Protein AF-A0A453H7L4-F1 (afdb_monomer)

Solvent-accessible surface area (backbone atoms only — not comparable to full-atom values): 7708 Å² total; per-residue (Å²): 129,90,87,61,94,79,46,76,65,55,69,72,67,54,83,78,76,72,90,73,79,78,76,87,87,60,64,69,71,59,54,56,52,51,53,50,52,51,51,51,51,53,53,51,53,53,50,51,52,54,51,49,59,48,47,69,59,48,50,60,52,49,46,43,54,69,47,53,52,42,47,66,65,43,47,61,57,52,48,51,54,58,58,71,69,50,53,72,69,58,51,50,62,74,64,60,73,58,67,71,58,53,53,52,51,53,54,50,51,55,52,49,52,53,51,49,50,53,48,52,54,52,54,68,59,75,79,113

Secondary structure (DSSP, 8-state):
----SS-HHHHHHS---------TTS-HHHHHHHHHHHHHHHHHHHHHHHHHHHHHHHHHHHHIIIIIIHHHHHHHHHHHHHHHTS-HHHHHHHHPPPHHHHHHHHHHHHHHHHHHHHHHHHHHHHT-

Mean predicted aligned error: 12.2 Å

Organism: Aegilops tauschii subsp. strangulata (NCBI:txid200361)

Structure (mmCIF, N/CA/C/O backbone):
data_AF-A0A453H7L4-F1
#
_entry.id   AF-A0A453H7L4-F1
#
loop_
_atom_site.group_PDB
_atom_site.id
_atom_site.type_symbol
_atom_site.label_atom_id
_atom_site.label_alt_id
_atom_site.label_comp_id
_atom_site.label_asym_id
_atom_site.label_entity_id
_atom_site.label_seq_id
_atom_site.pdbx_PDB_ins_code
_atom_site.Cartn_x
_atom_site.Cartn_y
_atom_site.Cartn_z
_atom_site.occupancy
_atom_site.B_iso_or_equiv
_atom_site.auth_seq_id
_atom_site.auth_comp_id
_atom_site.auth_asym_id
_atom_site.auth_atom_id
_atom_site.pdbx_PDB_model_num
ATOM 1 N N . MET A 1 1 ? 15.009 -8.190 -17.223 1.00 47.31 1 MET A N 1
ATOM 2 C CA . MET A 1 1 ? 15.236 -6.817 -17.712 1.00 47.31 1 MET A CA 1
ATOM 3 C C . MET A 1 1 ? 15.701 -6.993 -19.143 1.00 47.31 1 MET A C 1
ATOM 5 O O . MET A 1 1 ? 16.767 -7.555 -19.334 1.00 47.31 1 MET A O 1
ATOM 9 N N . GLU A 1 2 ? 14.838 -6.711 -20.117 1.00 52.56 2 GLU A N 1
ATOM 10 C CA . GLU A 1 2 ? 15.175 -6.858 -21.543 1.00 52.56 2 GLU A CA 1
ATOM 11 C C . GLU A 1 2 ? 16.330 -5.890 -21.847 1.00 52.56 2 GLU A C 1
ATOM 13 O O . GLU A 1 2 ? 16.193 -4.686 -21.638 1.00 52.56 2 GLU A O 1
ATOM 18 N N . ALA A 1 3 ? 17.498 -6.420 -22.214 1.00 53.59 3 ALA A N 1
ATOM 19 C CA . ALA A 1 3 ? 18.772 -5.697 -22.173 1.00 53.59 3 ALA A CA 1
ATOM 20 C C . ALA A 1 3 ? 19.135 -4.951 -23.471 1.00 53.59 3 ALA A C 1
ATOM 22 O O . ALA A 1 3 ? 20.214 -4.370 -23.547 1.00 53.59 3 ALA A O 1
ATOM 23 N N . SER A 1 4 ? 18.270 -4.930 -24.491 1.00 56.66 4 SER A N 1
ATOM 24 C CA . SER A 1 4 ? 18.570 -4.232 -25.748 1.00 56.66 4 SER A CA 1
ATOM 25 C C . SER A 1 4 ? 17.547 -3.144 -26.056 1.00 56.66 4 SER A C 1
ATOM 27 O O . SER A 1 4 ? 16.420 -3.423 -26.460 1.00 56.66 4 SER A O 1
ATOM 29 N N . TYR A 1 5 ? 17.975 -1.889 -25.929 1.00 58.66 5 TYR A N 1
ATOM 30 C CA . TYR A 1 5 ? 17.203 -0.719 -26.358 1.00 58.66 5 TYR A CA 1
ATOM 31 C C . TYR A 1 5 ? 17.129 -0.586 -27.883 1.00 58.66 5 TYR A C 1
ATOM 33 O O . TYR A 1 5 ? 16.307 0.164 -28.381 1.00 58.66 5 TYR A O 1
ATOM 41 N N . LEU A 1 6 ? 17.953 -1.321 -28.635 1.00 66.38 6 LEU A N 1
ATOM 42 C CA . LEU A 1 6 ? 17.902 -1.397 -30.094 1.00 66.38 6 LEU A CA 1
ATOM 43 C C . LEU A 1 6 ? 17.235 -2.710 -30.497 1.00 66.38 6 LEU A C 1
ATOM 45 O O . LEU A 1 6 ? 17.875 -3.757 -30.549 1.00 66.38 6 LEU A O 1
ATOM 49 N N . THR A 1 7 ? 15.930 -2.656 -30.743 1.00 71.19 7 THR A N 1
ATOM 50 C CA . THR A 1 7 ? 15.157 -3.819 -31.192 1.00 71.19 7 THR A CA 1
ATOM 51 C C . THR A 1 7 ? 15.115 -3.877 -32.716 1.00 71.19 7 THR A C 1
ATOM 53 O O . THR A 1 7 ? 15.230 -2.858 -33.392 1.00 71.19 7 THR A O 1
ATOM 56 N N . VAL A 1 8 ? 14.896 -5.063 -33.290 1.00 71.19 8 VAL A N 1
ATOM 57 C CA . VAL A 1 8 ? 14.678 -5.211 -34.744 1.00 71.19 8 VAL A CA 1
ATOM 58 C C . VAL A 1 8 ? 13.506 -4.334 -35.221 1.00 71.19 8 VAL A C 1
ATOM 60 O O . VAL A 1 8 ? 13.530 -3.798 -36.327 1.00 71.19 8 VAL A O 1
ATOM 63 N N . GLU A 1 9 ? 12.517 -4.114 -34.353 1.00 68.44 9 GLU A N 1
ATOM 64 C CA . GLU A 1 9 ? 11.379 -3.221 -34.593 1.00 68.44 9 GLU A CA 1
ATOM 65 C C . GLU A 1 9 ? 11.779 -1.752 -34.779 1.00 68.44 9 GLU A C 1
ATOM 67 O O . GLU A 1 9 ? 11.144 -1.048 -35.562 1.00 68.44 9 GLU A O 1
ATOM 72 N N . PHE A 1 10 ? 12.848 -1.286 -34.126 1.00 73.88 10 PHE A N 1
ATOM 73 C CA . PHE A 1 10 ? 13.386 0.060 -34.340 1.00 73.88 10 PHE A CA 1
ATOM 74 C C . PHE A 1 10 ? 13.804 0.267 -35.797 1.00 73.88 10 PHE A C 1
ATOM 76 O O . PHE A 1 10 ? 13.378 1.214 -36.454 1.00 73.88 10 PHE A O 1
ATOM 83 N N . PHE A 1 11 ? 14.602 -0.669 -36.316 1.00 74.12 11 PHE A N 1
ATOM 84 C CA . PHE A 1 11 ? 15.139 -0.613 -37.673 1.00 74.12 11 PHE A CA 1
ATOM 85 C C . PHE A 1 11 ? 14.059 -0.770 -38.744 1.00 74.12 11 PHE A C 1
ATOM 87 O O . PHE A 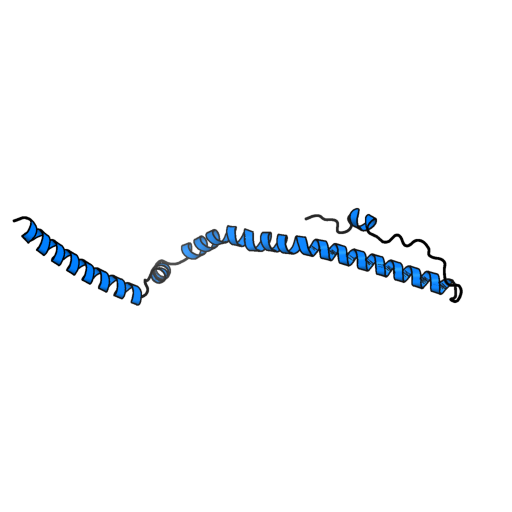1 11 ? 14.182 -0.188 -39.816 1.00 74.12 11 PHE A O 1
ATOM 94 N N . ARG A 1 12 ? 12.971 -1.488 -38.442 1.00 75.31 12 ARG A N 1
ATOM 95 C CA . ARG A 1 12 ? 11.800 -1.597 -39.329 1.00 75.31 12 ARG A CA 1
ATOM 96 C C . ARG A 1 12 ? 10.982 -0.307 -39.419 1.00 75.31 12 ARG A C 1
ATOM 98 O O . ARG A 1 12 ? 10.332 -0.086 -40.433 1.00 75.31 12 ARG A O 1
ATOM 105 N N . LYS A 1 13 ? 10.993 0.522 -38.369 1.00 71.19 13 LYS A N 1
ATOM 106 C CA . LYS A 1 13 ? 10.216 1.773 -38.281 1.00 71.19 13 LYS A CA 1
ATOM 107 C C . LYS A 1 13 ? 10.991 3.016 -38.715 1.00 71.19 13 LYS A C 1
ATOM 109 O O . LYS A 1 13 ? 10.403 4.091 -38.807 1.00 71.19 13 LYS A O 1
ATOM 114 N N . LEU A 1 14 ? 12.294 2.887 -38.957 1.00 72.44 14 LEU A N 1
ATOM 115 C CA . LEU A 1 14 ? 13.132 3.980 -39.433 1.00 72.44 14 LEU A CA 1
ATOM 116 C C . LEU A 1 14 ? 12.658 4.449 -40.821 1.00 72.44 14 LEU A C 1
ATOM 118 O O . LEU A 1 14 ? 12.503 3.615 -41.718 1.00 72.44 14 LEU A O 1
ATOM 122 N N . PRO A 1 15 ? 12.448 5.763 -41.028 1.00 64.25 15 PRO A N 1
ATOM 123 C CA . PRO A 1 15 ? 12.090 6.289 -42.336 1.00 64.25 15 PRO A CA 1
ATOM 124 C C . PRO A 1 15 ? 13.176 5.942 -43.360 1.00 64.25 15 PRO A C 1
ATOM 126 O O . PRO A 1 15 ? 14.317 6.401 -43.268 1.00 64.25 15 PRO A O 1
ATOM 129 N N . THR A 1 16 ? 12.827 5.130 -44.355 1.00 64.12 16 THR A N 1
ATOM 130 C CA . THR A 1 16 ? 13.602 5.009 -45.590 1.00 64.12 16 THR A CA 1
ATOM 131 C C . THR A 1 16 ? 13.195 6.181 -46.472 1.00 64.12 16 THR A C 1
ATOM 133 O O . THR A 1 16 ? 12.269 6.074 -47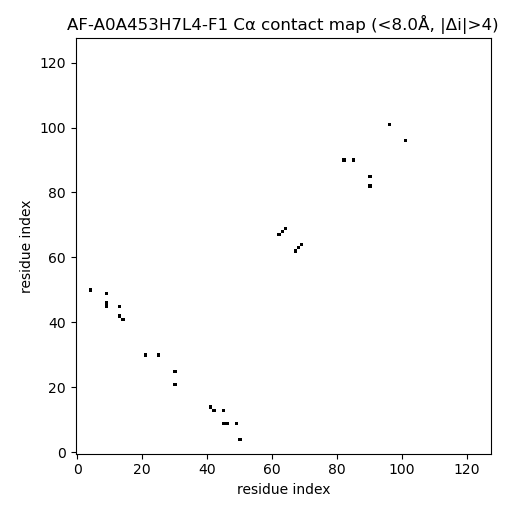.265 1.00 64.12 16 THR A O 1
ATOM 136 N N . GLU A 1 17 ? 13.821 7.343 -46.275 1.00 57.72 17 GLU A N 1
ATOM 137 C CA . GLU A 1 17 ? 13.648 8.471 -47.197 1.00 57.72 17 GLU A CA 1
ATOM 138 C C . GLU A 1 17 ? 14.081 8.010 -48.603 1.00 57.72 17 GLU A C 1
ATOM 140 O O . GLU A 1 17 ? 15.251 7.648 -48.776 1.00 57.72 17 GLU A O 1
ATOM 145 N N . PRO A 1 18 ? 13.183 7.967 -49.607 1.00 54.06 18 PRO A N 1
ATOM 146 C CA . PRO A 1 18 ? 13.624 7.847 -50.985 1.00 54.06 18 PRO A CA 1
ATOM 147 C C . PRO A 1 18 ? 14.369 9.134 -51.343 1.00 54.06 18 PRO A C 1
ATOM 149 O O . PRO A 1 18 ? 13.916 10.223 -50.993 1.00 54.06 18 PRO A O 1
ATOM 152 N N . ASP A 1 19 ? 15.499 8.994 -52.031 1.00 51.91 19 ASP A N 1
ATOM 153 C CA . ASP A 1 19 ? 16.368 10.079 -52.495 1.00 51.91 19 ASP A CA 1
ATOM 154 C C . ASP A 1 19 ? 15.563 11.050 -53.387 1.00 51.91 19 ASP A C 1
ATOM 156 O O . ASP A 1 19 ? 15.422 10.864 -54.598 1.00 51.91 19 ASP A O 1
ATOM 160 N N . LYS A 1 20 ? 14.885 12.031 -52.778 1.00 53.47 20 LYS A N 1
ATOM 161 C CA . LYS A 1 20 ? 14.037 12.983 -53.498 1.00 53.47 20 LYS A CA 1
ATOM 162 C C . LYS A 1 20 ? 14.935 14.056 -54.098 1.00 53.47 20 LYS A C 1
ATOM 164 O O . LYS A 1 20 ? 15.555 14.835 -53.378 1.00 53.47 20 LYS A O 1
ATOM 169 N N . GLY A 1 21 ? 14.965 14.055 -55.433 1.00 54.91 21 GLY A N 1
ATOM 170 C CA . GLY A 1 21 ? 15.807 14.870 -56.305 1.00 54.91 21 GLY A CA 1
ATOM 171 C C . GLY A 1 21 ? 16.071 16.284 -55.793 1.00 54.91 21 GLY A C 1
ATOM 172 O O . GLY A 1 21 ? 15.159 17.055 -55.497 1.00 54.91 21 GLY A O 1
ATOM 173 N N . ALA A 1 22 ? 17.358 16.601 -55.699 1.00 53.78 22 ALA A N 1
ATOM 174 C CA . ALA A 1 22 ? 17.860 17.837 -55.138 1.00 53.78 22 ALA A CA 1
ATOM 175 C C . ALA A 1 22 ? 17.412 19.069 -55.946 1.00 53.78 22 ALA A C 1
ATOM 177 O O . ALA A 1 22 ? 17.620 19.144 -57.155 1.00 53.78 22 ALA A O 1
ATOM 178 N N . ASN A 1 23 ? 16.872 20.081 -55.260 1.00 57.06 23 ASN A N 1
ATOM 179 C CA . ASN A 1 23 ? 16.640 21.399 -55.848 1.00 57.06 23 ASN A CA 1
ATOM 180 C C . ASN A 1 23 ? 17.991 22.048 -56.208 1.00 57.06 23 ASN A C 1
ATOM 182 O O . ASN A 1 23 ? 18.878 22.142 -55.358 1.00 57.06 23 ASN A O 1
ATOM 186 N N . ASN A 1 24 ? 18.163 22.474 -57.462 1.00 59.34 24 ASN A N 1
ATOM 187 C CA . ASN A 1 24 ? 19.479 22.695 -58.077 1.00 59.34 24 ASN A CA 1
ATOM 188 C C . ASN A 1 24 ? 20.218 23.996 -57.711 1.00 59.34 24 ASN A C 1
ATOM 190 O O . ASN A 1 24 ? 21.278 24.263 -58.272 1.00 59.34 24 ASN A O 1
ATOM 194 N N . ASN A 1 25 ? 19.723 24.759 -56.734 1.00 59.19 25 ASN A N 1
ATOM 195 C CA . ASN A 1 25 ? 20.187 26.127 -56.473 1.00 59.19 25 ASN A CA 1
ATOM 196 C C . ASN A 1 25 ? 21.183 26.290 -55.304 1.00 59.19 25 ASN A C 1
ATOM 198 O O . ASN A 1 25 ? 21.604 27.409 -55.034 1.00 59.19 25 ASN A O 1
ATOM 202 N N . THR A 1 26 ? 21.593 25.220 -54.615 1.00 59.41 26 THR A N 1
ATOM 203 C CA . THR A 1 26 ? 22.608 25.259 -53.533 1.00 59.41 26 THR A CA 1
ATOM 204 C C . THR A 1 26 ? 23.885 24.507 -53.928 1.00 59.41 26 THR A C 1
ATOM 206 O O . THR A 1 26 ? 23.783 23.514 -54.646 1.00 59.41 26 THR A O 1
ATOM 209 N N . PRO A 1 27 ? 25.098 24.912 -53.510 1.00 65.62 27 PRO A N 1
ATOM 210 C CA . PRO A 1 27 ? 26.312 24.154 -53.818 1.00 65.62 27 PRO A CA 1
ATOM 211 C C . PRO A 1 27 ? 26.182 22.707 -53.321 1.00 65.62 27 PRO A C 1
ATOM 213 O O . PRO A 1 27 ? 25.663 22.453 -52.234 1.00 65.62 27 PRO A O 1
ATOM 216 N N . ALA A 1 28 ? 26.604 21.744 -54.148 1.00 62.50 28 ALA A N 1
ATOM 217 C CA . ALA A 1 28 ? 26.346 20.318 -53.923 1.00 62.50 28 ALA A CA 1
ATOM 218 C C . ALA A 1 28 ? 26.802 19.848 -52.529 1.00 62.50 28 ALA A C 1
ATOM 220 O O . ALA A 1 28 ? 26.078 19.108 -51.870 1.00 62.50 28 ALA A O 1
ATOM 221 N N . ASN A 1 29 ? 27.947 20.345 -52.050 1.00 64.50 29 ASN A N 1
ATOM 222 C CA . ASN A 1 29 ? 28.518 19.974 -50.754 1.00 64.50 29 ASN A CA 1
ATOM 223 C C . ASN A 1 29 ? 27.601 20.325 -49.562 1.00 64.50 29 ASN A C 1
ATOM 225 O O . ASN A 1 29 ? 27.427 19.505 -48.662 1.00 64.50 29 ASN A O 1
ATOM 229 N N . ASP A 1 30 ? 26.944 21.489 -49.599 1.00 62.66 30 ASP A N 1
ATOM 230 C CA . ASP A 1 30 ? 26.041 21.937 -48.529 1.00 62.66 30 ASP A CA 1
ATOM 231 C C . ASP A 1 30 ? 24.719 21.153 -48.525 1.00 62.66 30 ASP A C 1
ATOM 233 O O . ASP A 1 30 ? 24.169 20.872 -47.462 1.00 62.66 30 ASP A O 1
ATOM 237 N N . ARG A 1 31 ? 24.231 20.712 -49.697 1.00 62.19 31 ARG A N 1
ATOM 238 C CA . ARG A 1 31 ? 23.034 19.850 -49.792 1.00 62.19 31 ARG A CA 1
ATOM 239 C C . ARG A 1 31 ? 23.263 18.475 -49.168 1.00 62.19 31 ARG A C 1
ATOM 241 O O . ARG A 1 31 ? 22.391 17.968 -48.465 1.00 62.19 31 ARG A O 1
ATOM 248 N N . TYR A 1 32 ? 24.419 17.862 -49.425 1.00 66.19 32 TYR A N 1
ATOM 249 C CA . TYR A 1 32 ? 24.749 16.551 -48.858 1.00 66.19 32 TYR A CA 1
ATOM 250 C C . TYR A 1 32 ? 24.964 16.624 -47.341 1.00 66.19 32 TYR A C 1
ATOM 252 O O . TYR A 1 32 ? 24.513 15.728 -46.626 1.00 66.19 32 TYR A O 1
ATOM 260 N N . GLN A 1 33 ? 25.585 17.699 -46.844 1.00 74.88 33 GLN A N 1
ATOM 261 C CA . GLN A 1 33 ? 25.744 17.948 -45.409 1.00 74.88 33 GLN A CA 1
ATOM 262 C C . GLN A 1 33 ? 24.391 18.172 -44.706 1.00 74.88 33 GLN A C 1
ATOM 264 O O . GLN A 1 33 ? 24.126 17.505 -43.706 1.00 74.88 33 GLN A O 1
ATOM 269 N N . ASP A 1 34 ? 23.497 19.017 -45.239 1.00 76.19 34 ASP A N 1
ATOM 270 C CA . ASP A 1 34 ? 22.186 19.282 -44.613 1.00 76.19 34 ASP A CA 1
ATOM 271 C C . ASP A 1 34 ? 21.285 18.034 -44.605 1.00 76.19 34 ASP A C 1
ATOM 273 O O . ASP A 1 34 ? 20.677 17.699 -43.587 1.00 76.19 34 ASP A O 1
ATOM 277 N N . ASN A 1 35 ? 21.265 17.265 -45.700 1.00 79.19 35 ASN A N 1
ATOM 278 C CA . ASN A 1 35 ? 20.527 16.000 -45.763 1.00 79.19 35 ASN A CA 1
ATOM 279 C C . ASN A 1 35 ? 21.079 14.952 -44.781 1.00 79.19 35 ASN A C 1
ATOM 281 O O . ASN A 1 35 ? 20.310 14.224 -44.148 1.00 79.19 35 ASN A O 1
ATOM 285 N N . HIS A 1 36 ? 22.404 14.883 -44.614 1.00 81.88 36 HIS A N 1
ATOM 286 C CA . HIS A 1 36 ? 23.033 13.989 -43.643 1.00 81.88 36 HIS A CA 1
ATOM 287 C C . HIS A 1 36 ? 22.650 14.361 -42.203 1.00 81.88 36 HIS A C 1
ATOM 289 O O . HIS A 1 36 ? 22.227 13.494 -41.433 1.00 81.88 36 HIS A O 1
ATOM 295 N N . LEU A 1 37 ? 22.716 15.649 -41.858 1.00 84.75 37 LEU A N 1
ATOM 296 C CA . LEU A 1 37 ? 22.333 16.153 -40.538 1.00 84.75 37 LEU A CA 1
ATOM 297 C C . LEU A 1 37 ? 20.833 15.962 -40.261 1.00 84.75 37 LEU A C 1
ATOM 299 O O . LEU A 1 37 ? 20.464 15.528 -39.167 1.00 84.75 37 LEU A O 1
ATOM 303 N N . ARG A 1 38 ? 19.961 16.181 -41.255 1.00 84.06 38 ARG A N 1
ATOM 304 C CA . ARG A 1 38 ? 18.517 15.894 -41.152 1.00 84.06 38 ARG A CA 1
ATOM 305 C C . ARG A 1 38 ? 18.234 14.418 -40.894 1.00 84.06 38 ARG A C 1
ATOM 307 O O . ARG A 1 38 ? 17.406 14.092 -40.041 1.00 84.06 38 ARG A O 1
ATOM 314 N N . ARG A 1 39 ? 18.945 13.519 -41.579 1.00 82.50 39 ARG A N 1
ATOM 315 C CA . ARG A 1 39 ? 18.816 12.071 -41.372 1.00 82.50 39 ARG A CA 1
ATOM 316 C C . ARG A 1 39 ? 19.258 11.661 -39.968 1.00 82.50 39 ARG A C 1
ATOM 318 O O . ARG A 1 39 ? 18.563 10.880 -39.323 1.00 82.50 39 ARG A O 1
ATOM 325 N N . ILE A 1 40 ? 20.361 12.222 -39.465 1.00 84.25 40 ILE A N 1
ATOM 326 C CA . ILE A 1 40 ? 20.788 12.020 -38.072 1.00 84.25 40 ILE A CA 1
ATOM 327 C C . ILE A 1 40 ? 19.688 12.489 -37.110 1.00 84.25 40 ILE A C 1
ATOM 329 O O . ILE A 1 40 ? 19.299 11.730 -36.223 1.00 84.25 40 ILE A O 1
ATOM 333 N N . GLY A 1 41 ? 19.138 13.690 -37.315 1.00 85.75 41 GLY A N 1
ATOM 334 C CA . GLY A 1 41 ? 18.062 14.234 -36.482 1.00 85.75 41 GLY A CA 1
ATOM 335 C C . GLY A 1 41 ? 16.822 13.334 -36.433 1.00 85.75 41 GLY A C 1
ATOM 336 O O . GLY A 1 41 ? 16.315 13.033 -35.351 1.00 85.75 41 GLY A O 1
ATOM 337 N N . SER A 1 42 ? 16.376 12.837 -37.589 1.00 84.75 42 SER A N 1
ATOM 338 C CA . SER A 1 42 ? 15.234 11.915 -37.701 1.00 84.75 42 SER A CA 1
ATOM 339 C C . SER A 1 42 ? 15.479 10.577 -36.987 1.00 84.75 42 SER A C 1
ATOM 341 O O . SER A 1 42 ? 14.620 10.084 -36.246 1.00 84.75 42 SER A O 1
ATOM 343 N N . ASN A 1 43 ? 16.683 10.017 -37.131 1.00 83.88 43 ASN A N 1
ATOM 344 C CA . ASN A 1 43 ? 17.065 8.764 -36.478 1.00 83.88 43 ASN A CA 1
ATOM 345 C C . ASN A 1 43 ? 17.113 8.909 -34.950 1.00 83.88 43 ASN A C 1
ATOM 347 O O . ASN A 1 43 ? 16.593 8.056 -34.230 1.00 83.88 43 ASN A O 1
ATOM 351 N N . VAL A 1 44 ? 17.710 9.998 -34.452 1.00 87.38 44 VAL A N 1
ATOM 352 C CA . VAL A 1 44 ? 17.791 10.289 -33.012 1.00 87.38 44 VAL A CA 1
ATOM 353 C C . VAL A 1 44 ? 16.396 10.512 -32.429 1.00 87.38 44 VAL A C 1
ATOM 355 O O . VAL A 1 44 ? 16.073 9.940 -31.390 1.00 87.38 44 VAL A O 1
ATOM 358 N N . SER A 1 45 ? 15.540 11.273 -33.116 1.00 87.12 45 SER A N 1
ATOM 359 C CA . SER A 1 45 ? 14.153 11.491 -32.686 1.00 87.12 45 SER A CA 1
ATOM 360 C C . SER A 1 45 ? 13.366 10.177 -32.607 1.00 87.12 45 SER A C 1
ATOM 362 O O . SER A 1 45 ? 12.707 9.902 -31.602 1.00 87.12 45 SER A O 1
AT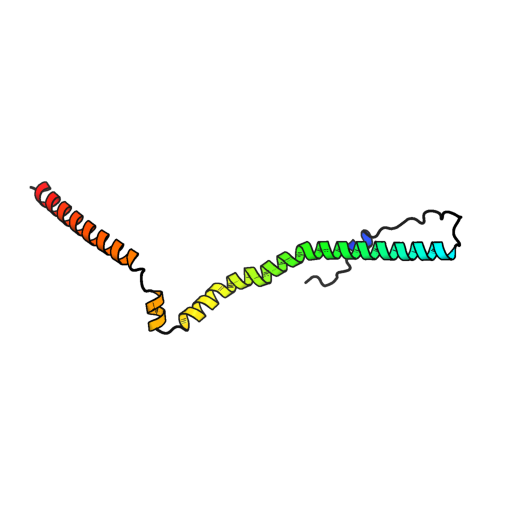OM 364 N N . SER A 1 46 ? 13.511 9.309 -33.612 1.00 85.19 46 SER A N 1
ATOM 365 C CA . SER A 1 46 ? 12.890 7.980 -33.624 1.00 85.19 46 SER A CA 1
ATOM 366 C C . SER A 1 46 ? 13.367 7.112 -32.454 1.00 85.19 46 SER A C 1
ATOM 368 O O . SER A 1 46 ? 12.566 6.408 -31.835 1.00 85.19 46 SER A O 1
ATOM 370 N N . TYR A 1 47 ? 14.661 7.175 -32.119 1.00 85.38 47 TYR A N 1
ATOM 371 C CA . TYR A 1 47 ? 15.229 6.427 -30.996 1.00 85.38 47 TYR A CA 1
ATOM 372 C C . TYR A 1 47 ? 14.671 6.912 -29.655 1.00 85.38 47 TYR A C 1
ATOM 374 O O . TYR A 1 47 ? 14.236 6.098 -28.841 1.00 85.38 47 TYR A O 1
ATOM 382 N N . ILE A 1 48 ? 14.613 8.231 -29.450 1.00 88.44 48 ILE A N 1
ATOM 383 C CA . ILE A 1 48 ? 14.046 8.832 -28.235 1.00 88.44 48 ILE A CA 1
ATOM 384 C C . ILE A 1 48 ? 12.596 8.380 -28.040 1.00 88.44 48 ILE A C 1
ATOM 386 O O . ILE A 1 48 ? 12.239 7.941 -26.948 1.00 88.44 48 ILE A O 1
ATOM 390 N N . ASN A 1 49 ? 11.777 8.420 -29.095 1.00 87.94 49 ASN A N 1
ATOM 391 C CA . ASN A 1 49 ? 10.372 8.017 -29.012 1.00 87.94 49 ASN A CA 1
ATOM 392 C C . ASN A 1 49 ? 10.215 6.546 -28.600 1.00 87.94 49 ASN A C 1
ATOM 394 O O . ASN A 1 49 ? 9.452 6.240 -27.686 1.00 87.94 49 ASN A O 1
ATOM 398 N N . MET A 1 50 ? 10.999 5.641 -29.192 1.00 86.75 50 MET A N 1
ATOM 399 C CA . MET A 1 50 ? 10.991 4.225 -28.808 1.00 86.75 50 MET A CA 1
ATOM 400 C C . MET A 1 50 ? 11.408 4.010 -27.342 1.00 86.75 50 MET A C 1
ATOM 402 O O . MET A 1 50 ? 10.818 3.184 -26.635 1.00 86.75 50 MET A O 1
ATOM 406 N N . VAL A 1 51 ? 12.430 4.729 -26.868 1.00 87.06 51 VAL A N 1
ATOM 407 C CA . VAL A 1 51 ? 12.864 4.651 -25.467 1.00 87.06 51 VAL A CA 1
ATOM 408 C C . VAL A 1 51 ? 11.749 5.142 -24.543 1.00 87.06 51 VAL A C 1
ATOM 410 O O . VAL A 1 51 ? 11.430 4.460 -23.569 1.00 87.06 51 VAL A O 1
ATOM 413 N N . CYS A 1 52 ? 11.095 6.258 -24.871 1.00 90.31 52 CYS A N 1
ATOM 414 C CA . CYS A 1 52 ? 9.952 6.779 -24.121 1.00 90.31 52 CYS A CA 1
ATOM 415 C C . CYS A 1 52 ? 8.793 5.772 -24.046 1.00 90.31 52 CYS A C 1
ATOM 417 O O . CYS A 1 52 ? 8.264 5.538 -22.958 1.00 90.31 52 CYS A O 1
ATOM 419 N N . ASP A 1 53 ? 8.444 5.113 -25.154 1.00 88.06 53 ASP A N 1
ATOM 420 C CA . ASP A 1 53 ? 7.404 4.073 -25.182 1.00 88.06 53 ASP A CA 1
ATOM 421 C C . ASP A 1 53 ? 7.759 2.868 -24.302 1.00 88.06 53 ASP A C 1
ATOM 423 O O . ASP A 1 53 ? 6.906 2.281 -23.624 1.00 88.06 53 ASP A O 1
ATOM 427 N N . THR A 1 54 ? 9.041 2.509 -24.269 1.00 86.75 54 THR A N 1
ATOM 428 C CA . THR A 1 54 ? 9.540 1.439 -23.404 1.00 86.75 54 THR A CA 1
ATOM 429 C C . THR A 1 54 ? 9.436 1.849 -21.937 1.00 86.75 54 THR A C 1
ATOM 431 O O . THR A 1 54 ? 8.857 1.116 -21.131 1.00 86.75 54 THR A O 1
ATOM 434 N N . LEU A 1 55 ? 9.927 3.042 -21.591 1.00 90.38 55 LEU A N 1
ATOM 435 C CA . LEU A 1 55 ? 9.888 3.590 -20.233 1.00 90.38 55 LEU A CA 1
ATOM 436 C C . LEU A 1 55 ? 8.458 3.728 -19.705 1.00 90.38 55 LEU A C 1
ATOM 438 O O . LEU A 1 55 ? 8.194 3.375 -18.555 1.00 90.38 55 LEU A O 1
ATOM 442 N N . ARG A 1 56 ? 7.515 4.142 -20.559 1.00 93.38 56 ARG A N 1
ATOM 443 C CA . ARG A 1 56 ? 6.086 4.232 -20.227 1.00 93.38 56 ARG A CA 1
ATOM 444 C C . ARG A 1 56 ? 5.530 2.916 -19.682 1.00 93.38 56 ARG A C 1
ATOM 446 O O . ARG A 1 56 ? 4.663 2.929 -18.814 1.00 93.38 56 ARG A O 1
ATOM 453 N N . ASN A 1 57 ? 6.042 1.787 -20.163 1.00 89.56 57 ASN A N 1
ATOM 454 C CA . ASN A 1 57 ? 5.599 0.462 -19.746 1.00 89.56 57 ASN A CA 1
ATOM 455 C C . ASN A 1 57 ? 6.458 -0.142 -18.628 1.00 89.56 57 ASN A C 1
ATOM 457 O O . ASN A 1 57 ? 5.942 -0.903 -17.807 1.00 89.56 57 ASN A O 1
ATOM 461 N N . THR A 1 58 ? 7.761 0.138 -18.592 1.00 92.44 58 THR A N 1
ATOM 462 C CA . THR A 1 58 ? 8.687 -0.479 -17.630 1.00 92.44 58 THR A CA 1
ATOM 463 C C . THR A 1 58 ? 8.721 0.245 -16.290 1.00 92.44 58 THR A C 1
ATOM 465 O O . THR A 1 58 ? 8.796 -0.432 -15.265 1.00 92.44 58 THR A O 1
ATOM 468 N N . ILE A 1 59 ? 8.589 1.577 -16.261 1.00 94.81 59 ILE A N 1
ATOM 469 C CA . ILE A 1 59 ? 8.616 2.360 -15.016 1.00 94.81 59 ILE A CA 1
ATOM 470 C C . ILE A 1 59 ? 7.470 1.950 -14.079 1.00 94.81 59 ILE A C 1
ATOM 472 O O . ILE A 1 59 ? 7.761 1.584 -12.938 1.00 94.81 59 ILE A O 1
ATOM 476 N N . PRO A 1 60 ? 6.191 1.896 -14.512 1.00 96.94 60 PRO A N 1
ATOM 477 C CA . PRO A 1 60 ? 5.114 1.474 -13.618 1.00 96.94 60 PRO A CA 1
ATOM 478 C C . PRO A 1 60 ? 5.303 0.040 -13.110 1.00 96.94 60 PRO A C 1
ATOM 480 O O . PRO A 1 60 ? 5.056 -0.244 -11.940 1.00 96.94 60 PRO A O 1
ATOM 483 N N . LYS A 1 61 ? 5.808 -0.869 -13.958 1.00 95.38 61 LYS A N 1
ATOM 484 C CA . LYS A 1 61 ? 6.111 -2.255 -13.561 1.00 95.38 61 LYS A CA 1
ATOM 485 C C . LYS A 1 61 ? 7.205 -2.313 -12.496 1.00 95.38 61 LYS A C 1
ATOM 487 O O . LYS A 1 61 ? 7.068 -3.071 -11.538 1.00 95.38 61 LYS A O 1
ATOM 492 N N . ALA A 1 62 ? 8.259 -1.511 -12.642 1.00 95.62 62 ALA A N 1
ATOM 493 C CA . ALA A 1 62 ? 9.333 -1.408 -11.662 1.00 95.62 62 ALA A CA 1
ATOM 494 C C . ALA A 1 62 ? 8.819 -0.844 -10.330 1.00 95.62 62 ALA A C 1
ATOM 496 O O . ALA A 1 62 ? 9.092 -1.421 -9.282 1.00 95.62 62 ALA A O 1
ATOM 497 N N . VAL A 1 63 ? 8.001 0.212 -10.368 1.00 96.69 63 VAL A N 1
ATOM 498 C CA . VAL A 1 63 ? 7.362 0.799 -9.178 1.00 96.69 63 VAL A CA 1
ATOM 499 C C . VAL A 1 63 ? 6.497 -0.235 -8.457 1.00 96.69 63 VAL A C 1
ATOM 501 O O . VAL A 1 63 ? 6.661 -0.459 -7.259 1.00 96.69 63 VAL A O 1
ATOM 504 N N . VAL A 1 64 ? 5.624 -0.944 -9.176 1.00 97.25 64 VAL A N 1
ATOM 505 C CA . VAL A 1 64 ? 4.783 -1.993 -8.581 1.00 97.25 64 VAL A CA 1
ATOM 506 C C . VAL A 1 64 ? 5.633 -3.120 -7.993 1.00 97.25 64 VAL A C 1
ATOM 508 O O . VAL A 1 64 ? 5.344 -3.599 -6.896 1.00 97.25 64 VAL A O 1
ATOM 511 N N . HIS A 1 65 ? 6.682 -3.551 -8.693 1.00 95.25 65 HIS A N 1
ATOM 512 C CA . HIS A 1 65 ? 7.540 -4.634 -8.226 1.00 95.25 65 HIS A CA 1
ATOM 513 C C . HIS A 1 65 ? 8.325 -4.246 -6.969 1.00 95.25 65 HIS A C 1
ATOM 515 O O . HIS A 1 65 ? 8.268 -4.968 -5.977 1.00 95.25 65 HIS A O 1
ATOM 521 N N . CYS A 1 66 ? 9.016 -3.108 -7.003 1.00 95.25 66 CYS A N 1
ATOM 522 C CA . CYS A 1 66 ? 9.954 -2.697 -5.962 1.00 95.25 66 CYS A CA 1
ATOM 523 C C . CYS A 1 66 ? 9.288 -1.990 -4.782 1.00 95.25 66 CYS A C 1
ATOM 525 O O . CYS A 1 66 ? 9.842 -2.006 -3.690 1.00 95.25 66 CYS A O 1
ATOM 527 N N . GLN A 1 67 ? 8.135 -1.349 -4.978 1.00 95.00 67 GLN A N 1
ATOM 528 C CA . GLN A 1 67 ? 7.450 -0.621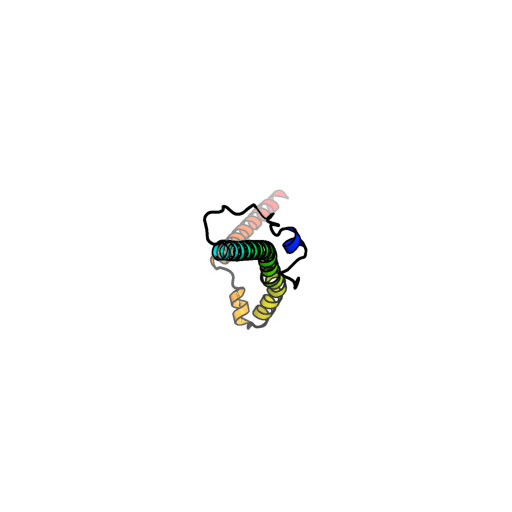 -3.909 1.00 95.00 67 GLN A CA 1
ATOM 529 C C . GLN A 1 67 ? 6.230 -1.392 -3.426 1.00 95.00 67 GLN A C 1
ATOM 531 O O . GLN A 1 67 ? 6.168 -1.771 -2.264 1.00 95.00 67 GLN A O 1
ATOM 536 N N . VAL A 1 68 ? 5.270 -1.680 -4.308 1.00 96.50 68 VAL A N 1
ATOM 537 C CA . VAL A 1 68 ? 3.973 -2.237 -3.886 1.00 96.50 68 VAL A CA 1
ATOM 538 C C . VAL A 1 68 ? 4.106 -3.689 -3.428 1.00 96.50 68 VAL A C 1
ATOM 540 O O . VAL A 1 68 ? 3.663 -4.042 -2.333 1.00 96.50 68 VAL A O 1
ATOM 543 N N . LYS A 1 69 ? 4.730 -4.552 -4.241 1.00 94.75 69 LYS A N 1
ATOM 544 C CA . LYS A 1 69 ? 4.895 -5.973 -3.890 1.00 94.75 69 LYS A CA 1
ATOM 545 C C . LYS A 1 69 ? 5.832 -6.145 -2.698 1.00 94.75 69 LYS A C 1
ATOM 547 O O . LYS A 1 69 ? 5.527 -6.950 -1.820 1.00 94.75 69 LYS A O 1
ATOM 552 N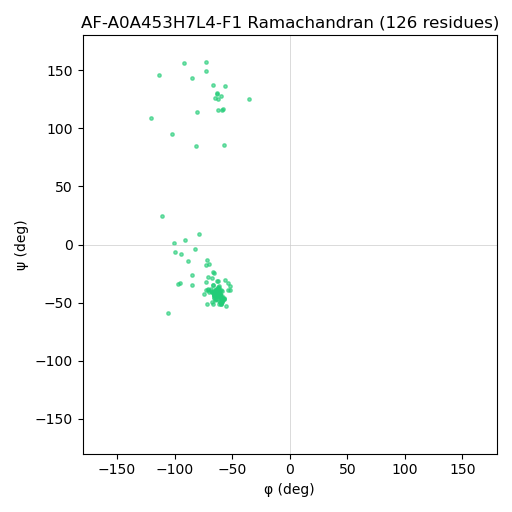 N . GLU A 1 70 ? 6.918 -5.379 -2.640 1.00 93.56 70 GLU A N 1
ATOM 553 C CA . GLU A 1 70 ? 7.832 -5.387 -1.495 1.00 93.56 70 GLU A CA 1
ATOM 554 C C . GLU A 1 70 ? 7.180 -4.856 -0.219 1.00 93.56 70 GLU A C 1
ATOM 556 O O . GLU A 1 70 ? 7.308 -5.493 0.823 1.00 93.56 70 GLU A O 1
ATOM 561 N N . ALA A 1 71 ? 6.424 -3.756 -0.275 1.00 95.19 71 ALA A N 1
ATOM 562 C CA . ALA A 1 71 ? 5.686 -3.259 0.883 1.00 95.19 71 ALA A CA 1
ATOM 563 C C . ALA A 1 71 ? 4.691 -4.309 1.387 1.00 95.19 71 ALA A C 1
ATOM 565 O O . ALA A 1 71 ? 4.676 -4.600 2.577 1.00 95.19 71 ALA A O 1
ATOM 566 N N . LYS A 1 72 ? 3.932 -4.957 0.491 1.00 93.75 72 LYS A N 1
ATOM 567 C CA . LYS A 1 72 ? 2.999 -6.033 0.862 1.00 93.75 72 LYS A CA 1
ATOM 568 C C . LYS A 1 72 ? 3.702 -7.203 1.560 1.00 93.75 72 LYS A C 1
ATOM 570 O O . LYS A 1 72 ? 3.197 -7.691 2.565 1.00 93.75 72 LYS A O 1
ATOM 575 N N . ARG A 1 73 ? 4.841 -7.667 1.033 1.00 90.81 73 ARG A N 1
ATOM 576 C CA . ARG A 1 73 ? 5.610 -8.776 1.631 1.00 90.81 73 ARG A CA 1
ATOM 577 C C . ARG A 1 73 ? 6.205 -8.395 2.983 1.00 90.81 73 ARG A C 1
ATOM 579 O O . ARG A 1 73 ? 6.174 -9.194 3.911 1.00 90.81 73 ARG A O 1
ATOM 586 N N . ASN A 1 74 ? 6.739 -7.181 3.090 1.00 94.69 74 ASN A N 1
ATOM 587 C CA . ASN A 1 74 ? 7.490 -6.745 4.262 1.00 94.69 74 ASN A CA 1
ATOM 588 C C . ASN A 1 74 ? 6.627 -6.117 5.357 1.00 94.69 74 ASN A C 1
ATOM 590 O O . ASN A 1 74 ? 7.121 -5.965 6.471 1.00 94.69 74 ASN A O 1
ATOM 594 N N . LEU A 1 75 ? 5.371 -5.753 5.078 1.00 95.62 75 LEU A N 1
ATOM 595 C CA . LEU A 1 75 ? 4.496 -5.079 6.040 1.00 95.62 75 LEU A CA 1
ATOM 596 C C . LEU A 1 75 ? 4.366 -5.883 7.333 1.00 95.62 75 LEU A C 1
ATOM 598 O O . LEU A 1 75 ? 4.639 -5.363 8.412 1.00 95.62 75 LEU A O 1
ATOM 602 N N . LEU A 1 76 ? 4.002 -7.161 7.213 1.00 93.44 76 LEU A N 1
ATOM 603 C CA . LEU A 1 76 ? 3.773 -8.013 8.373 1.00 93.44 76 LEU A CA 1
ATOM 604 C C . LEU A 1 76 ? 5.084 -8.351 9.096 1.00 93.44 76 LEU A C 1
ATOM 606 O O . LEU A 1 76 ? 5.138 -8.310 10.321 1.00 93.44 76 LEU A O 1
ATOM 610 N N . ASN A 1 77 ? 6.164 -8.583 8.346 1.00 94.75 77 ASN A N 1
ATOM 611 C CA . ASN A 1 77 ? 7.492 -8.818 8.917 1.00 94.75 77 ASN A CA 1
ATOM 612 C C . ASN A 1 77 ? 7.971 -7.614 9.740 1.00 94.75 77 ASN A C 1
ATOM 614 O O . ASN A 1 77 ? 8.433 -7.777 10.867 1.00 94.75 77 ASN A O 1
ATOM 618 N N . ARG A 1 78 ? 7.817 -6.394 9.205 1.00 95.56 78 ARG A N 1
ATOM 619 C CA . ARG A 1 78 ? 8.139 -5.157 9.929 1.00 95.56 78 ARG A CA 1
ATOM 620 C C . ARG A 1 78 ? 7.232 -4.951 11.131 1.00 95.56 78 ARG A C 1
ATOM 622 O O . ARG A 1 78 ? 7.728 -4.550 12.178 1.00 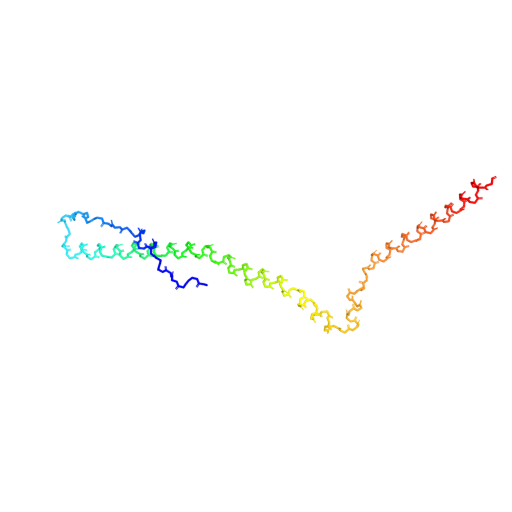95.56 78 ARG A O 1
ATOM 629 N N . PHE A 1 79 ? 5.939 -5.233 10.996 1.00 94.50 79 PHE A N 1
ATOM 630 C CA . PHE A 1 79 ? 4.995 -5.142 12.104 1.00 94.50 79 PHE A CA 1
ATOM 631 C C . PHE A 1 79 ? 5.392 -6.077 13.251 1.00 94.50 79 PHE A C 1
ATOM 633 O O . PHE A 1 79 ? 5.539 -5.616 14.379 1.00 94.50 79 PHE A O 1
ATOM 640 N N . TYR A 1 80 ? 5.657 -7.356 12.969 1.00 94.19 80 TYR A N 1
ATOM 641 C CA . TYR A 1 80 ? 6.070 -8.311 13.997 1.00 94.19 80 TYR A CA 1
ATOM 642 C C . TYR A 1 80 ? 7.416 -7.965 14.620 1.00 94.19 80 TYR A C 1
ATOM 644 O O . TYR A 1 80 ? 7.537 -8.025 15.840 1.00 94.19 80 TYR A O 1
ATOM 652 N N . ALA A 1 81 ? 8.401 -7.548 13.823 1.00 95.44 81 ALA A N 1
ATOM 653 C CA . ALA A 1 81 ? 9.680 -7.093 14.358 1.00 95.44 81 ALA A CA 1
ATOM 654 C C . ALA A 1 81 ? 9.504 -5.872 15.278 1.00 95.44 81 ALA A C 1
ATOM 656 O O . ALA A 1 81 ? 10.088 -5.829 16.356 1.00 95.44 81 ALA A O 1
ATOM 657 N N . HIS A 1 82 ? 8.667 -4.905 14.885 1.00 94.69 82 HIS A N 1
ATOM 658 C CA . HIS A 1 82 ? 8.445 -3.678 15.648 1.00 94.69 82 HIS A CA 1
ATOM 659 C C . HIS A 1 82 ? 7.620 -3.890 16.921 1.00 94.69 82 HIS A C 1
ATOM 661 O O . HIS A 1 82 ? 7.894 -3.256 17.934 1.00 94.69 82 HIS A O 1
ATOM 667 N N . VAL A 1 83 ? 6.594 -4.743 16.885 1.00 94.62 83 VAL A N 1
ATOM 668 C CA . VAL A 1 83 ? 5.785 -5.069 18.071 1.00 94.62 83 VAL A CA 1
ATOM 669 C C . VAL A 1 83 ? 6.563 -5.987 19.008 1.00 94.62 83 VAL A C 1
ATOM 671 O O . VAL A 1 83 ? 6.581 -5.749 20.211 1.00 94.62 83 VAL A O 1
ATOM 674 N N . GLY A 1 84 ? 7.258 -6.990 18.465 1.00 93.06 84 GLY A N 1
ATOM 675 C CA . GLY A 1 84 ? 8.060 -7.934 19.241 1.00 93.06 84 GLY A CA 1
ATOM 676 C C . GLY A 1 84 ? 9.267 -7.301 19.935 1.00 93.06 84 GLY A C 1
ATOM 677 O O . GLY A 1 84 ? 9.704 -7.809 20.960 1.00 93.06 84 GLY A O 1
ATOM 678 N N . SER A 1 85 ? 9.785 -6.177 19.425 1.00 94.56 85 SER A N 1
ATOM 679 C CA . SER A 1 85 ? 10.875 -5.438 20.071 1.00 94.56 85 SER A CA 1
ATOM 680 C C . SER A 1 85 ? 10.421 -4.497 21.194 1.00 94.56 85 SER A C 1
ATOM 682 O O . SER A 1 85 ? 11.269 -3.837 21.791 1.00 94.56 85 SER A O 1
ATOM 684 N N . LYS A 1 86 ? 9.113 -4.345 21.452 1.00 94.75 86 LYS A N 1
ATOM 685 C CA . LYS A 1 86 ? 8.604 -3.428 22.485 1.00 94.75 86 LYS A CA 1
ATOM 686 C C . LYS A 1 86 ? 8.584 -4.081 23.858 1.00 94.75 86 LYS A C 1
ATOM 688 O O . LYS A 1 86 ? 8.224 -5.244 24.018 1.00 94.75 86 LYS A O 1
ATOM 693 N N . GLU A 1 87 ? 8.893 -3.285 24.873 1.00 93.75 87 GLU A N 1
ATOM 694 C CA . GLU A 1 87 ? 8.761 -3.700 26.266 1.00 93.75 87 GLU A CA 1
ATOM 695 C C . GLU A 1 87 ? 7.292 -3.777 26.701 1.00 93.75 87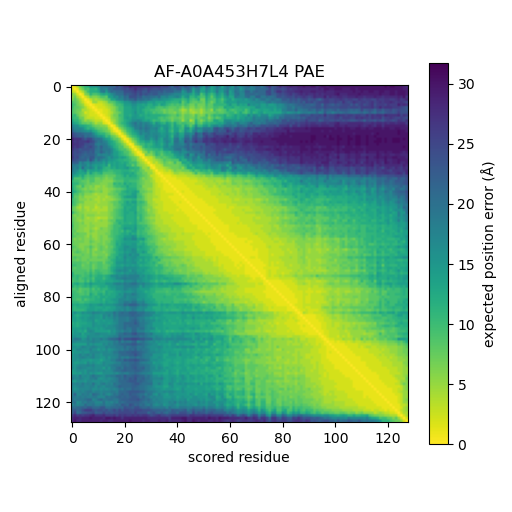 GLU A C 1
ATOM 697 O O . GLU A 1 87 ? 6.426 -3.064 26.185 1.00 93.75 87 GLU A O 1
ATOM 702 N N . LYS A 1 88 ? 7.017 -4.573 27.741 1.00 93.00 88 LYS A N 1
ATOM 703 C CA . LYS A 1 88 ? 5.666 -4.783 28.286 1.00 93.00 88 LYS A CA 1
ATOM 704 C C . LYS A 1 88 ? 4.926 -3.476 28.598 1.00 93.00 88 LYS A C 1
ATOM 706 O O . LYS A 1 88 ? 3.734 -3.381 28.327 1.00 93.00 88 LYS A O 1
ATOM 711 N N . LYS A 1 89 ? 5.616 -2.462 29.136 1.00 94.56 89 LYS A N 1
ATOM 712 C CA . LYS A 1 89 ? 5.009 -1.160 29.463 1.00 94.56 89 LYS A CA 1
ATOM 713 C C . LYS A 1 89 ? 4.538 -0.415 28.210 1.00 94.56 89 LYS A C 1
ATOM 715 O O . LYS A 1 89 ? 3.442 0.131 28.202 1.00 94.56 89 LYS A O 1
ATOM 720 N N . GLN A 1 90 ? 5.349 -0.417 27.152 1.00 93.50 90 GLN A N 1
ATOM 721 C CA . GLN A 1 90 ? 4.999 0.215 25.879 1.00 93.50 90 GLN A CA 1
ATOM 722 C C . GLN A 1 90 ? 3.860 -0.533 25.189 1.00 93.50 90 GLN A C 1
ATOM 724 O O . GLN A 1 90 ? 2.961 0.097 24.645 1.00 93.50 90 GLN A O 1
ATOM 729 N N . LEU A 1 91 ? 3.879 -1.868 25.243 1.00 93.56 91 LEU A N 1
ATOM 730 C CA . LEU A 1 91 ? 2.805 -2.683 24.691 1.00 93.56 91 LEU A CA 1
ATOM 731 C C . LEU A 1 91 ? 1.483 -2.449 25.433 1.00 93.56 91 LEU A C 1
ATOM 733 O O . LEU A 1 91 ? 0.460 -2.298 24.782 1.00 93.56 91 LEU A O 1
ATOM 737 N N . SER A 1 92 ? 1.516 -2.351 26.767 1.00 92.50 92 SER A N 1
ATOM 738 C CA . SER A 1 92 ? 0.336 -2.007 27.572 1.00 92.50 92 SER A CA 1
ATOM 739 C C . SER A 1 92 ? -0.241 -0.657 27.157 1.00 92.50 92 SER A C 1
ATOM 741 O O . SER A 1 92 ? -1.425 -0.580 26.878 1.00 92.50 92 SER A O 1
ATOM 743 N N . ALA A 1 93 ? 0.604 0.368 27.009 1.00 93.19 93 ALA A N 1
ATOM 744 C CA . ALA A 1 93 ? 0.157 1.694 26.586 1.00 93.19 93 ALA A CA 1
ATOM 745 C C . ALA A 1 93 ? -0.463 1.709 25.174 1.00 93.19 93 ALA A C 1
ATOM 747 O O . ALA A 1 93 ? -1.356 2.499 24.899 1.00 93.19 93 ALA A O 1
ATOM 748 N N . MET A 1 9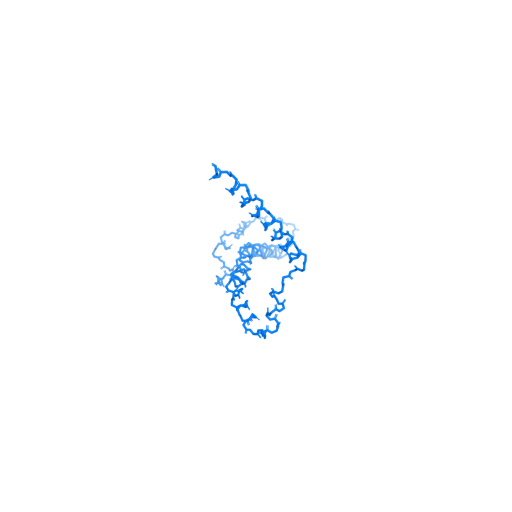4 ? -0.010 0.836 24.264 1.00 92.69 94 MET A N 1
ATOM 749 C CA . MET A 1 94 ? -0.625 0.689 22.934 1.00 92.69 94 MET A CA 1
ATOM 750 C C . MET A 1 94 ? -1.988 -0.019 22.971 1.00 92.69 94 MET A C 1
ATOM 752 O O . MET A 1 94 ? -2.720 0.047 21.986 1.00 92.69 94 MET A O 1
ATOM 756 N N . LEU A 1 95 ? -2.297 -0.724 24.062 1.00 92.88 95 LEU A N 1
ATOM 757 C CA . LEU A 1 95 ? -3.557 -1.436 24.283 1.00 92.88 95 LEU A CA 1
ATOM 758 C C . LEU A 1 95 ? -4.538 -0.651 25.162 1.00 92.88 95 LEU A C 1
ATOM 760 O O . LEU A 1 95 ? -5.669 -1.105 25.331 1.00 92.88 95 LEU A O 1
ATOM 764 N N . ASP A 1 96 ? -4.124 0.489 25.720 1.00 92.56 96 ASP A N 1
ATOM 765 C CA . ASP A 1 96 ? -4.998 1.334 26.527 1.00 92.56 96 ASP A CA 1
ATOM 766 C C . ASP A 1 96 ? -6.171 1.839 25.666 1.00 92.56 96 ASP A C 1
ATOM 768 O O . ASP A 1 96 ? -5.990 2.404 24.584 1.00 92.56 96 ASP A O 1
ATOM 772 N N . GLU A 1 97 ? -7.394 1.593 26.140 1.00 91.75 97 GLU A N 1
ATOM 773 C CA . GLU A 1 97 ? -8.621 2.028 25.473 1.00 91.75 97 GLU A CA 1
ATOM 774 C C . GLU A 1 97 ? -8.805 3.550 25.611 1.00 91.75 97 GLU A C 1
ATOM 776 O O . GLU A 1 97 ? -8.443 4.157 26.620 1.00 91.75 97 GLU A O 1
ATOM 781 N N . ASP A 1 98 ? -9.432 4.171 24.609 1.00 94.75 98 ASP A N 1
ATOM 782 C CA . ASP A 1 98 ? -9.842 5.577 24.679 1.00 94.75 98 ASP A CA 1
ATOM 783 C C . ASP A 1 98 ? -10.818 5.801 25.861 1.00 94.75 98 ASP A C 1
ATOM 785 O O . ASP A 1 98 ? -11.838 5.102 25.939 1.00 94.75 98 ASP A O 1
ATOM 789 N N . PRO A 1 99 ? -10.567 6.771 26.769 1.00 94.31 99 PRO A N 1
ATOM 790 C CA . PRO A 1 99 ? -11.436 7.041 27.916 1.00 94.31 99 PRO A CA 1
ATOM 791 C C . PRO A 1 99 ? -12.913 7.243 27.562 1.00 94.31 99 PRO A C 1
ATOM 793 O O . PRO A 1 99 ? -13.786 6.783 28.299 1.00 94.31 99 PRO A O 1
ATOM 796 N N . ALA A 1 100 ? -13.212 7.861 26.414 1.00 95.38 100 ALA A N 1
ATOM 797 C CA . ALA A 1 100 ? -14.592 8.056 25.967 1.00 95.38 100 ALA A CA 1
ATOM 798 C C . ALA A 1 100 ? -15.291 6.727 25.619 1.00 95.38 100 ALA A C 1
ATOM 800 O O . ALA A 1 100 ? -16.489 6.555 25.870 1.00 95.38 100 ALA A O 1
ATOM 801 N N . LEU A 1 101 ? -14.553 5.755 25.066 1.00 95.62 101 LEU A N 1
ATOM 802 C CA . LEU A 1 101 ? -15.071 4.410 24.807 1.00 95.62 101 LEU A CA 1
ATOM 803 C C . LEU A 1 101 ? -15.286 3.630 26.105 1.00 95.62 101 LEU A C 1
ATOM 805 O O . LEU A 1 101 ? -16.306 2.944 26.219 1.00 95.62 101 LEU A O 1
ATOM 809 N N . MET A 1 102 ? -14.384 3.766 27.083 1.00 95.88 102 MET A N 1
ATOM 810 C CA . MET A 1 102 ? -14.560 3.152 28.403 1.00 95.88 102 MET A CA 1
ATOM 811 C C . MET A 1 102 ? -15.829 3.661 29.094 1.00 95.88 102 MET A C 1
ATOM 813 O O . MET A 1 102 ? -16.665 2.854 29.497 1.00 95.88 102 MET A O 1
ATOM 817 N N . GLU A 1 103 ? -16.035 4.981 29.153 1.00 96.38 103 GLU A N 1
ATOM 818 C CA . GLU A 1 103 ? -17.232 5.566 29.773 1.00 96.38 103 GLU A CA 1
ATOM 819 C C . GLU A 1 103 ? -18.516 5.107 29.067 1.00 96.38 103 GLU A C 1
ATOM 821 O O . GLU A 1 103 ? -19.504 4.719 29.702 1.00 96.38 103 GLU A O 1
ATOM 826 N N . LYS A 1 104 ? -18.493 5.077 27.728 1.00 96.69 104 LYS A N 1
ATOM 827 C CA . LYS A 1 104 ? -19.619 4.576 26.940 1.00 96.69 104 LYS A CA 1
ATOM 828 C C . LYS A 1 104 ? -19.908 3.110 27.257 1.00 96.69 104 LYS A C 1
ATOM 830 O O . LYS A 1 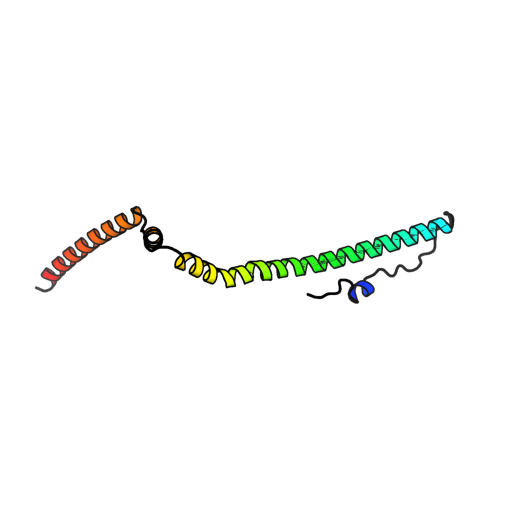104 ? -21.075 2.767 27.457 1.00 96.69 104 LYS A O 1
ATOM 835 N N . ARG A 1 105 ? -18.884 2.255 27.337 1.00 96.56 105 ARG A N 1
ATOM 836 C CA . ARG A 1 105 ? -19.039 0.845 27.724 1.00 96.56 105 ARG A CA 1
ATOM 837 C C . ARG A 1 105 ? -19.671 0.728 29.110 1.00 96.56 105 ARG A C 1
ATOM 839 O O . ARG A 1 105 ? -20.646 -0.005 29.256 1.00 96.56 105 ARG A O 1
ATOM 846 N N . ASP A 1 106 ? -19.202 1.497 30.085 1.00 97.06 106 ASP A N 1
ATOM 847 C CA . ASP A 1 106 ? -19.718 1.454 31.457 1.00 97.06 106 ASP A CA 1
ATOM 848 C C . ASP A 1 106 ? -21.178 1.918 31.545 1.00 97.06 106 ASP A C 1
ATOM 850 O O . ASP A 1 106 ? -21.991 1.315 32.252 1.00 97.06 106 ASP A O 1
ATOM 854 N N . SER A 1 107 ? -21.553 2.951 30.785 1.00 97.06 107 SER A N 1
ATOM 855 C CA . SER A 1 107 ? -22.944 3.413 30.698 1.00 97.06 107 SER A CA 1
ATOM 856 C C . SER A 1 107 ? -23.877 2.337 30.124 1.00 97.06 107 SER A C 1
ATOM 858 O O . SER A 1 107 ? -24.987 2.133 30.625 1.00 97.06 107 SER A O 1
ATOM 860 N N . LEU A 1 108 ? -23.411 1.600 29.108 1.00 97.31 108 LEU A N 1
ATOM 861 C CA . LEU A 1 108 ? -24.160 0.518 28.477 1.00 97.31 108 LEU A CA 1
ATOM 862 C C . LEU A 1 108 ? -24.295 -0.686 29.406 1.00 97.31 108 LEU A C 1
ATOM 864 O O . LEU A 1 108 ? -25.380 -1.254 29.482 1.00 97.31 108 LEU A O 1
ATOM 868 N N . VAL A 1 109 ? -23.238 -1.041 30.142 1.00 98.06 109 VAL A N 1
ATOM 869 C CA . VAL A 1 109 ? -23.284 -2.109 31.150 1.00 98.06 109 VAL A CA 1
ATOM 870 C C . VAL A 1 109 ? -24.318 -1.781 32.225 1.00 98.06 109 VAL A C 1
ATOM 872 O O . VAL A 1 109 ? -25.192 -2.601 32.490 1.00 98.06 109 VAL A O 1
ATOM 875 N N . LYS A 1 110 ? -24.305 -0.559 32.775 1.00 97.69 110 LYS A N 1
ATOM 876 C CA . LYS A 1 110 ? -25.308 -0.119 33.763 1.00 97.69 110 LYS A CA 1
ATOM 877 C C . LYS A 1 110 ? -26.730 -0.228 33.215 1.00 97.69 110 LYS A C 1
ATOM 879 O O . LYS A 1 110 ? -27.614 -0.771 33.871 1.00 97.69 110 LYS A O 1
ATOM 884 N N . LYS A 1 111 ? -26.949 0.255 31.990 1.00 97.88 111 LYS A N 1
ATOM 885 C CA . LYS A 1 111 ? -28.254 0.192 31.323 1.00 97.88 111 LYS A CA 1
ATOM 886 C C . LYS A 1 111 ? -28.712 -1.251 31.085 1.00 97.88 111 LYS A C 1
ATOM 888 O O . LYS A 1 111 ? -29.889 -1.559 31.246 1.00 97.88 111 LYS A O 1
ATOM 893 N N . LEU A 1 112 ? -27.787 -2.132 30.725 1.00 97.75 112 LEU A N 1
ATOM 894 C CA . LEU A 1 112 ? -28.049 -3.547 30.499 1.00 97.75 112 LEU A CA 1
ATOM 895 C C . LEU A 1 112 ? -28.422 -4.276 31.795 1.00 97.75 112 LEU A C 1
ATOM 897 O O . LEU A 1 112 ? -29.359 -5.070 31.779 1.00 97.75 112 LEU A O 1
ATOM 901 N N . GLU A 1 113 ? -27.758 -3.980 32.912 1.00 97.62 113 GLU A N 1
ATOM 902 C CA . GLU A 1 113 ? -28.128 -4.544 34.216 1.00 97.62 113 GLU A CA 1
ATOM 903 C C . GLU A 1 113 ? -29.523 -4.088 34.664 1.00 97.62 113 GLU A C 1
ATOM 905 O O . GLU A 1 113 ? -30.321 -4.911 35.116 1.00 97.62 113 GLU A O 1
ATOM 910 N N . LEU A 1 114 ? -29.885 -2.822 34.426 1.00 97.56 114 LEU A N 1
ATOM 911 C CA . LEU A 1 114 ? -31.249 -2.339 34.674 1.00 97.56 114 LEU A CA 1
ATOM 912 C C . LEU A 1 114 ? -32.287 -3.103 33.842 1.00 97.56 114 LEU A C 1
ATOM 914 O O . LEU A 1 114 ? -33.322 -3.515 34.364 1.00 97.56 114 LEU A O 1
ATOM 918 N N . TYR A 1 115 ? -32.006 -3.343 32.559 1.00 97.56 115 TYR A N 1
ATOM 919 C CA . TYR A 1 115 ? -32.908 -4.111 31.701 1.00 97.56 115 TYR A CA 1
ATOM 920 C C . TYR A 1 115 ? -33.020 -5.582 32.101 1.00 97.56 115 TYR A C 1
ATOM 922 O O . TYR A 1 115 ? -34.107 -6.149 32.000 1.00 97.56 115 TYR A O 1
ATOM 930 N N . LYS A 1 116 ? -31.941 -6.203 32.588 1.00 97.50 116 LYS A N 1
ATOM 931 C CA . LYS A 1 116 ? -32.000 -7.562 33.142 1.00 97.50 116 LYS A CA 1
ATOM 932 C C . LYS A 1 116 ? -32.847 -7.621 34.409 1.00 97.50 116 LYS A C 1
ATOM 934 O O . LYS A 1 116 ? -33.654 -8.536 34.524 1.00 97.50 116 LYS A O 1
ATOM 939 N N . SER A 1 117 ? -32.704 -6.656 35.322 1.00 96.88 117 SER A N 1
ATOM 940 C CA . SER A 1 117 ? -33.541 -6.589 36.531 1.00 96.88 117 SER A CA 1
ATOM 941 C C . SER A 1 117 ? -35.016 -6.463 36.167 1.00 96.88 117 SER A C 1
ATOM 943 O O . SER A 1 117 ? -35.820 -7.288 36.585 1.00 96.88 117 SER A O 1
ATOM 945 N N . ALA A 1 118 ? -35.353 -5.508 35.293 1.00 96.50 118 ALA A N 1
ATOM 946 C CA . ALA A 1 118 ? -36.726 -5.302 34.838 1.00 96.50 118 ALA A CA 1
ATOM 947 C C . ALA A 1 118 ? -37.307 -6.555 34.163 1.00 96.50 118 ALA A C 1
ATOM 949 O O . ALA A 1 118 ? -38.457 -6.917 34.397 1.00 96.50 118 ALA A O 1
ATOM 950 N N . ARG A 1 119 ? -36.501 -7.254 33.354 1.00 96.00 119 ARG A N 1
ATOM 951 C CA . ARG A 1 119 ? -36.897 -8.538 32.771 1.00 96.00 119 ARG A CA 1
ATOM 952 C C . ARG A 1 119 ? -37.174 -9.589 33.846 1.00 96.00 119 ARG A C 1
ATOM 954 O O . ARG A 1 119 ? -38.211 -10.233 33.781 1.00 96.00 119 ARG A O 1
ATOM 961 N N . ASN A 1 120 ? -36.278 -9.753 34.818 1.00 95.62 120 ASN A N 1
ATOM 962 C CA . ASN A 1 120 ? -36.445 -10.736 35.891 1.00 95.62 120 ASN A CA 1
ATOM 963 C C . ASN A 1 120 ? -37.693 -10.445 36.737 1.00 95.62 120 ASN A C 1
ATOM 965 O O . ASN A 1 120 ? -38.390 -11.370 37.144 1.00 95.62 120 ASN A O 1
ATOM 969 N N . GLU A 1 121 ? -37.997 -9.168 36.978 1.00 95.06 121 GLU A N 1
ATOM 970 C CA . GLU A 1 121 ? -39.219 -8.743 37.663 1.00 95.06 121 GLU A CA 1
ATOM 971 C C . GLU A 1 121 ? -40.469 -9.115 36.855 1.00 95.06 121 GLU A C 1
ATOM 973 O O . GLU A 1 121 ? -41.383 -9.723 37.411 1.00 95.06 121 GLU A O 1
ATOM 978 N N . ILE A 1 122 ? -40.487 -8.843 35.544 1.00 94.88 122 ILE A N 1
ATOM 979 C CA . ILE A 1 122 ? -41.580 -9.266 34.650 1.00 94.88 122 ILE A CA 1
ATOM 980 C C . ILE A 1 122 ? -41.737 -10.793 34.666 1.00 94.88 122 ILE A C 1
ATOM 982 O O . ILE A 1 122 ? -42.842 -11.295 34.876 1.00 94.88 122 ILE A O 1
ATOM 986 N N . ASP A 1 123 ? -40.637 -11.532 34.503 1.00 94.38 123 ASP A N 1
ATOM 987 C CA . ASP A 1 123 ? -40.634 -12.996 34.486 1.00 94.38 123 ASP A CA 1
ATOM 988 C C . ASP A 1 123 ? -41.137 -13.570 35.830 1.00 94.38 123 ASP A C 1
ATOM 990 O O . ASP A 1 123 ? -41.872 -14.555 35.846 1.00 94.38 123 ASP A O 1
ATOM 994 N N . SER A 1 124 ? -40.838 -12.931 36.967 1.00 92.56 124 SER A N 1
ATOM 995 C CA . SER A 1 124 ? -41.303 -13.379 38.291 1.00 92.56 124 SER A CA 1
ATOM 996 C C . SER A 1 124 ? -42.821 -13.278 38.501 1.00 92.56 124 SER A C 1
ATOM 998 O O . SER A 1 124 ? -43.378 -13.992 39.339 1.00 92.56 124 SER A O 1
ATOM 1000 N N . VAL A 1 125 ? -43.489 -12.399 37.749 1.00 90.06 125 VAL A N 1
ATOM 1001 C CA . VAL A 1 125 ? -44.942 -12.184 37.814 1.00 90.06 125 VAL A CA 1
ATOM 1002 C C . VAL A 1 125 ? -45.666 -12.980 36.728 1.00 90.06 125 VAL A C 1
ATOM 1004 O O . VAL A 1 125 ? -46.764 -13.466 36.971 1.00 90.06 125 VAL A O 1
ATOM 1007 N N . ALA A 1 126 ? -45.054 -13.152 35.553 1.00 80.94 126 ALA A N 1
ATOM 1008 C CA . ALA A 1 126 ? -45.666 -13.813 34.399 1.00 80.94 126 ALA A CA 1
ATOM 1009 C C . ALA A 1 126 ? -45.869 -15.336 34.558 1.00 80.94 126 ALA A C 1
ATOM 1011 O O . ALA A 1 126 ? -46.637 -15.919 33.797 1.00 80.94 126 ALA A O 1
ATOM 1012 N N . TRP A 1 127 ? -45.198 -15.976 35.523 1.00 65.62 127 TRP A N 1
ATOM 1013 C CA . TRP A 1 127 ? -45.291 -17.421 35.790 1.00 65.62 127 TRP A CA 1
ATOM 1014 C C . TRP A 1 127 ? -46.004 -17.771 37.114 1.00 65.62 127 TRP A C 1
ATOM 1016 O O . TRP A 1 127 ? -45.772 -18.844 37.677 1.00 65.62 127 TRP A O 1
ATOM 1026 N N . LYS A 1 128 ? -46.876 -16.884 37.608 1.00 50.78 128 LYS A N 1
ATOM 1027 C CA . LYS A 1 128 ? -47.925 -17.200 38.594 1.00 50.78 128 LYS A CA 1
ATOM 1028 C C . LYS A 1 128 ? -49.283 -17.256 37.909 1.00 50.78 128 LYS A C 1
ATOM 1030 O O . LYS A 1 128 ? -50.090 -18.108 38.335 1.00 50.78 128 LYS A O 1
#

Sequence (128 aa):
MEASYLTVEFFRKLPTEPDKGANNNTPANDRYQDNHLRRIGSNVSSYINMVCDTLRNTIPKAVVHCQVKEAKRNLLNRFYAHVGSKEKKQLSAMLDEDPALMEKRDSLVKKLELYKSARNEIDSVAWK

Radius of gyration: 38.58 Å; Cα contacts (8 Å, |Δi|>4): 15; chains: 1; bounding box: 76×44×97 Å

Foldseek 3Di:
DPPDLDDPVLVVPQDPDDPDDDDPDDDPVVVVVVVVVVSVVSSVVSSVVSVVVVCVPVVVVCCCVVPVVVCVVCVVVVVCVVQVPDDPVVNVVVVDDDPVVVVVVVVVVVVVVVVVVVVVVVVVPVVD

InterPro domains:
  IPR003130 Dynamin GTPase effector [PF02212] (33-125)
  IPR003130 Dynamin GTPase effector [SM00302] (32-125)
  IPR020850 GTPase effector domain [PS51388] (37-128)
  IPR022812 Dynamin [PTHR11566] (22-125)

pLDDT: mean 84.24, std 14.69, range [47.31, 98.06]